Protein AF-A0A959ZIS6-F1 (afdb_monomer_lite)

Structure (mmCIF, N/CA/C/O backbone):
data_AF-A0A959ZIS6-F1
#
_entry.id   AF-A0A959ZIS6-F1
#
loop_
_atom_site.group_PDB
_atom_site.id
_atom_site.type_symbol
_atom_site.label_atom_id
_atom_site.label_alt_id
_atom_site.label_comp_id
_atom_site.label_asym_id
_atom_site.label_entity_id
_atom_site.label_seq_id
_atom_site.pdbx_PDB_ins_code
_atom_site.Cartn_x
_atom_site.Cartn_y
_atom_site.Cartn_z
_atom_site.occupancy
_atom_site.B_iso_or_equiv
_atom_site.auth_seq_id
_atom_site.auth_comp_id
_atom_site.auth_asym_id
_atom_site.auth_atom_id
_atom_site.pdbx_PDB_model_num
ATOM 1 N N . ASN A 1 1 ? -2.814 -1.996 -2.590 1.00 93.81 1 ASN A N 1
ATOM 2 C CA . ASN A 1 1 ? -3.839 -2.245 -1.553 1.00 93.81 1 ASN A CA 1
ATOM 3 C C . ASN A 1 1 ? -3.151 -2.240 -0.200 1.00 93.81 1 ASN A C 1
ATOM 5 O O . ASN A 1 1 ? -2.127 -2.904 -0.070 1.00 93.81 1 ASN A O 1
ATOM 9 N N . ILE A 1 2 ? -3.665 -1.472 0.752 1.00 96.38 2 ILE A N 1
ATOM 10 C CA . ILE A 1 2 ? -3.124 -1.333 2.104 1.00 96.38 2 ILE A CA 1
ATOM 11 C C . ILE A 1 2 ? -4.211 -1.782 3.083 1.00 96.38 2 ILE A C 1
ATOM 13 O O . ILE A 1 2 ? -5.304 -1.224 3.100 1.00 96.38 2 ILE A O 1
ATOM 17 N N . THR A 1 3 ? -3.930 -2.808 3.876 1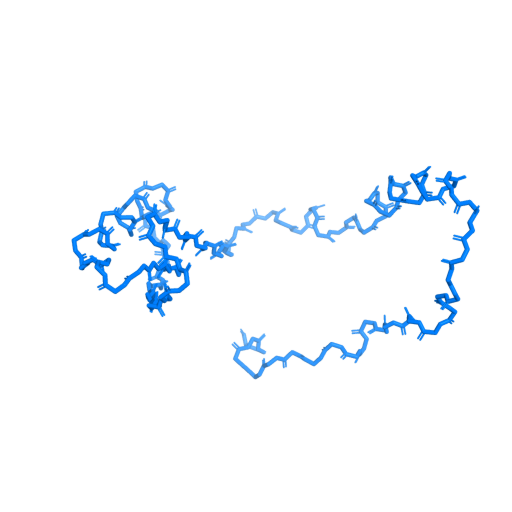.00 96.94 3 THR A N 1
ATOM 18 C CA . THR A 1 3 ? -4.881 -3.376 4.835 1.00 96.94 3 THR A CA 1
ATOM 19 C C . THR A 1 3 ? -4.340 -3.223 6.243 1.00 96.94 3 THR A C 1
ATOM 21 O O . THR A 1 3 ? -3.179 -3.549 6.479 1.00 96.94 3 THR A O 1
ATOM 24 N N . GLY A 1 4 ? -5.162 -2.745 7.167 1.00 96.19 4 GLY A N 1
ATOM 25 C CA . GLY A 1 4 ? -4.764 -2.555 8.558 1.00 96.19 4 GLY A CA 1
ATOM 26 C C . GLY A 1 4 ? -5.962 -2.427 9.493 1.00 96.19 4 GLY A C 1
ATOM 27 O O . GLY A 1 4 ? -7.103 -2.542 9.032 1.00 96.19 4 GLY A O 1
ATOM 28 N N . PRO A 1 5 ? -5.699 -2.205 10.788 1.00 95.62 5 PRO A N 1
ATOM 29 C CA . PRO A 1 5 ? -6.729 -2.051 11.808 1.00 95.62 5 PRO A CA 1
ATOM 30 C C . PRO A 1 5 ? -7.547 -0.764 11.601 1.00 95.62 5 PRO A C 1
ATOM 32 O O . PRO A 1 5 ? -7.251 0.049 10.723 1.00 95.62 5 PRO A O 1
ATOM 35 N N . GLU A 1 6 ? -8.586 -0.564 12.410 1.00 94.00 6 GLU A N 1
ATOM 36 C CA . GLU A 1 6 ? -9.460 0.620 12.332 1.00 94.00 6 GLU A CA 1
ATOM 37 C C . GLU A 1 6 ? -8.705 1.925 12.634 1.00 94.00 6 GLU A C 1
ATOM 39 O O . GLU A 1 6 ? -9.050 2.994 12.132 1.00 94.00 6 GLU A O 1
ATOM 44 N N . GLU A 1 7 ? -7.619 1.815 13.389 1.00 93.12 7 GLU A N 1
ATOM 45 C CA . GLU A 1 7 ? -6.699 2.887 13.743 1.00 93.12 7 GLU A CA 1
ATOM 46 C C . GLU A 1 7 ? -5.764 3.292 12.592 1.00 93.12 7 GLU A C 1
ATOM 48 O O . GLU A 1 7 ? -5.066 4.300 12.714 1.00 93.12 7 GLU A O 1
ATOM 53 N N . LEU A 1 8 ? -5.733 2.549 11.475 1.00 92.81 8 LEU A N 1
ATOM 54 C CA . LEU A 1 8 ? -4.904 2.899 10.324 1.00 92.81 8 LEU A CA 1
ATOM 55 C C . LEU A 1 8 ? -5.443 4.166 9.641 1.00 92.81 8 LEU A C 1
ATOM 57 O O . LEU A 1 8 ? -6.414 4.136 8.880 1.00 92.81 8 LEU A O 1
ATOM 61 N N . GLY A 1 9 ? -4.778 5.287 9.901 1.00 91.88 9 GLY A N 1
ATOM 62 C CA . GLY A 1 9 ? -5.162 6.596 9.404 1.00 91.88 9 GLY A CA 1
ATOM 63 C C . GLY A 1 9 ? -4.787 6.854 7.945 1.00 91.88 9 GLY A C 1
ATOM 64 O O . GLY A 1 9 ? -4.022 6.142 7.290 1.00 91.88 9 GLY A O 1
ATOM 65 N N . LEU A 1 10 ? -5.332 7.955 7.418 1.00 92.38 10 LEU A N 1
ATOM 66 C CA . LEU A 1 10 ? -5.026 8.422 6.064 1.00 92.38 10 LEU A CA 1
ATOM 67 C C . LEU A 1 10 ? -3.552 8.827 5.916 1.00 92.38 10 LEU A C 1
ATOM 69 O O . LEU A 1 10 ? -3.009 8.743 4.817 1.00 92.38 10 LEU A O 1
ATOM 73 N N . PHE A 1 11 ? -2.917 9.278 7.002 1.00 93.75 11 PHE A N 1
ATOM 74 C CA . PHE A 1 11 ? -1.518 9.689 6.985 1.00 93.75 11 PHE A CA 1
ATOM 75 C C . PHE A 1 11 ? -0.601 8.499 6.693 1.00 93.75 11 PHE A C 1
ATOM 77 O O . PHE A 1 11 ? 0.195 8.563 5.759 1.00 93.75 11 PHE A O 1
ATOM 84 N N . GLU A 1 12 ? -0.785 7.396 7.413 1.00 91.88 12 GLU A N 1
ATOM 85 C CA . GLU A 1 12 ? -0.015 6.164 7.252 1.00 91.88 12 GLU A CA 1
ATOM 86 C C . GLU A 1 12 ? -0.257 5.538 5.872 1.00 91.88 12 GLU A C 1
ATOM 88 O O . GLU A 1 12 ? 0.680 5.118 5.189 1.00 91.88 12 GLU A O 1
ATOM 93 N N . VAL A 1 13 ? -1.515 5.529 5.413 1.00 93.56 13 VAL A N 1
ATOM 94 C CA . VAL A 1 13 ? -1.865 5.069 4.058 1.00 93.56 13 VAL A CA 1
ATOM 95 C C . VAL A 1 13 ? -1.155 5.916 3.001 1.00 93.56 13 VAL A C 1
ATOM 97 O O . VAL A 1 13 ? -0.625 5.370 2.032 1.00 93.56 13 VAL A O 1
ATOM 100 N N . ASN A 1 14 ? -1.126 7.238 3.178 1.00 93.88 14 ASN A N 1
ATOM 101 C CA . ASN A 1 14 ? -0.457 8.148 2.257 1.00 93.88 14 ASN A CA 1
ATOM 102 C C . ASN A 1 14 ? 1.072 7.980 2.281 1.00 93.88 14 ASN A C 1
ATOM 104 O O . ASN A 1 14 ? 1.689 8.001 1.221 1.00 93.88 14 ASN A O 1
ATOM 108 N N . GLU A 1 15 ? 1.689 7.764 3.441 1.00 94.50 15 GLU A N 1
ATOM 109 C CA . GLU A 1 15 ? 3.130 7.498 3.546 1.00 94.50 15 GLU A CA 1
ATOM 110 C C . GLU A 1 15 ? 3.518 6.214 2.796 1.00 94.50 15 GLU A C 1
ATOM 112 O O . GLU A 1 15 ? 4.412 6.228 1.945 1.00 94.50 15 GLU A O 1
ATOM 117 N N . ALA A 1 16 ? 2.785 5.120 3.026 1.00 93.75 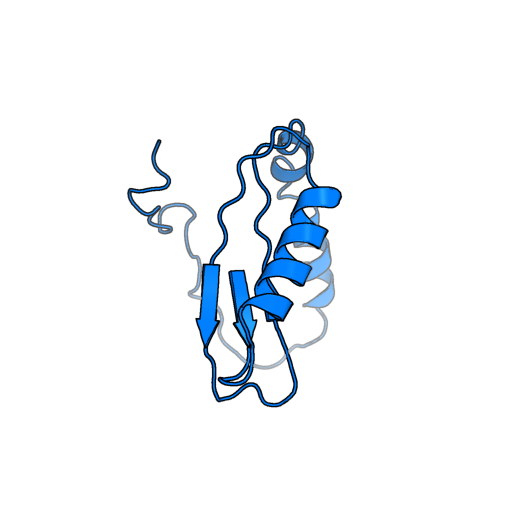16 ALA A N 1
ATOM 118 C CA . ALA A 1 16 ? 3.012 3.859 2.323 1.00 93.75 16 ALA A CA 1
ATOM 119 C C . ALA A 1 16 ? 2.798 3.998 0.804 1.00 93.75 16 ALA A C 1
ATOM 121 O O . ALA A 1 16 ? 3.554 3.440 0.006 1.00 93.75 16 ALA A O 1
ATOM 122 N N . ALA A 1 17 ? 1.781 4.759 0.394 1.00 93.31 17 ALA A N 1
ATOM 123 C CA . ALA A 1 17 ? 1.499 5.050 -1.007 1.00 93.31 17 ALA A CA 1
ATOM 124 C C . ALA A 1 17 ? 2.627 5.851 -1.678 1.00 93.31 17 ALA A C 1
ATOM 126 O O . ALA A 1 17 ? 3.047 5.504 -2.784 1.00 93.31 17 ALA A O 1
ATOM 127 N N . GLN A 1 18 ? 3.142 6.883 -1.005 1.00 93.94 18 GLN A N 1
ATOM 128 C CA . GLN A 1 18 ? 4.239 7.709 -1.511 1.00 93.94 18 GLN A CA 1
ATOM 129 C C . GLN A 1 18 ? 5.529 6.911 -1.670 1.00 93.94 18 GLN A C 1
ATOM 131 O O . GLN A 1 18 ? 6.212 7.076 -2.678 1.00 93.94 18 GLN A O 1
ATOM 136 N N . LEU A 1 19 ? 5.826 6.009 -0.732 1.00 94.75 19 LEU A N 1
ATOM 137 C CA . LEU A 1 19 ? 6.987 5.130 -0.835 1.00 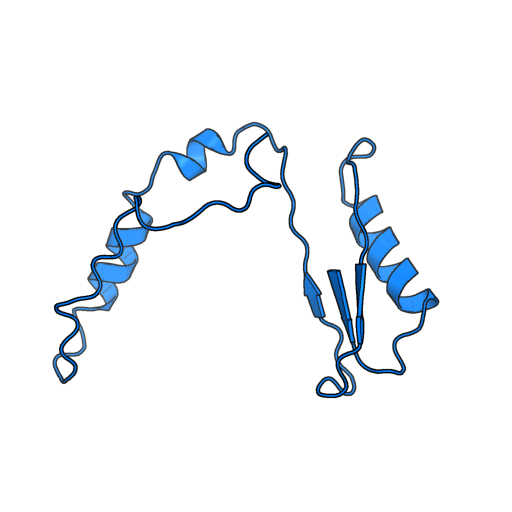94.75 19 LEU A CA 1
ATOM 138 C C . LEU A 1 19 ? 6.908 4.226 -2.074 1.00 94.75 19 LEU A C 1
ATOM 140 O O . LEU A 1 19 ? 7.878 4.089 -2.812 1.00 94.75 19 LEU A O 1
ATOM 144 N N . VAL A 1 20 ? 5.744 3.630 -2.349 1.00 94.31 20 VAL A N 1
ATOM 145 C CA . VAL A 1 20 ? 5.565 2.824 -3.569 1.00 94.31 20 VAL A CA 1
ATOM 146 C C . VAL A 1 20 ? 5.716 3.690 -4.819 1.00 94.31 20 VAL A C 1
ATOM 148 O O . VAL A 1 20 ? 6.328 3.257 -5.791 1.00 94.31 20 VAL A O 1
ATOM 151 N N . GLN A 1 21 ? 5.185 4.912 -4.800 1.00 94.69 21 GLN A N 1
ATOM 152 C CA . GLN A 1 21 ? 5.277 5.832 -5.929 1.00 94.69 21 GLN A CA 1
ATOM 153 C C . GLN A 1 21 ? 6.711 6.302 -6.204 1.00 94.69 21 GLN A C 1
ATOM 155 O O . GLN A 1 21 ? 7.071 6.431 -7.370 1.00 94.69 21 GLN A O 1
ATOM 160 N N . SER A 1 22 ? 7.531 6.541 -5.176 1.00 95.56 22 SER A N 1
ATOM 161 C CA . SER A 1 22 ? 8.922 6.984 -5.355 1.00 95.56 22 SER A CA 1
ATOM 162 C C . SER A 1 22 ? 9.830 5.904 -5.935 1.00 95.56 22 SER A C 1
ATOM 164 O O . SER A 1 22 ? 10.809 6.226 -6.602 1.00 95.56 22 SER A O 1
ATOM 166 N N . GLU A 1 23 ? 9.510 4.638 -5.673 1.00 94.31 23 GLU A N 1
ATOM 167 C CA . GLU A 1 23 ? 10.242 3.483 -6.205 1.00 94.31 23 GLU A CA 1
ATOM 168 C C . GLU A 1 23 ? 9.713 3.026 -7.577 1.00 94.31 23 GLU A C 1
ATOM 170 O O . GLU A 1 23 ? 10.382 2.276 -8.290 1.00 94.31 23 GLU A O 1
ATOM 175 N N . ALA A 1 24 ? 8.502 3.446 -7.952 1.00 93.94 24 ALA A N 1
ATOM 176 C CA . ALA A 1 24 ? 7.895 3.125 -9.237 1.00 93.94 24 ALA A CA 1
ATOM 177 C C . ALA A 1 24 ? 8.417 4.028 -10.370 1.00 93.94 24 ALA A C 1
ATOM 179 O O . ALA A 1 24 ? 9.043 5.064 -10.147 1.00 93.94 24 ALA A O 1
ATOM 180 N N . ASP A 1 25 ? 8.126 3.641 -11.617 1.00 94.50 25 ASP A N 1
ATOM 181 C CA . ASP A 1 25 ? 8.396 4.505 -12.768 1.00 94.50 25 ASP A CA 1
ATOM 182 C C . ASP A 1 25 ? 7.607 5.828 -12.638 1.00 94.50 25 ASP A C 1
ATOM 184 O O . ASP A 1 25 ? 6.414 5.783 -12.321 1.00 94.50 25 ASP A O 1
ATOM 188 N N . PRO A 1 26 ? 8.213 6.999 -12.922 1.00 93.38 26 PRO A N 1
ATOM 189 C CA . PRO A 1 26 ? 7.533 8.293 -12.834 1.00 93.38 26 PRO A CA 1
ATOM 190 C C . PRO A 1 26 ? 6.264 8.416 -13.688 1.00 93.38 26 PRO A C 1
ATOM 192 O O . PRO A 1 26 ? 5.413 9.257 -13.400 1.00 93.38 26 PRO A O 1
ATOM 195 N N . ASN A 1 27 ? 6.138 7.609 -14.744 1.00 92.19 27 ASN A N 1
ATOM 196 C CA . ASN A 1 27 ? 4.980 7.588 -15.636 1.00 92.19 27 ASN A CA 1
ATOM 197 C C . ASN A 1 27 ? 4.021 6.425 -15.336 1.00 92.19 27 ASN A C 1
ATOM 199 O O . ASN A 1 27 ? 3.052 6.230 -16.075 1.00 92.19 27 ASN A O 1
ATOM 203 N N . ALA A 1 28 ? 4.274 5.631 -14.291 1.00 94.06 28 ALA A N 1
ATOM 204 C CA . ALA A 1 28 ? 3.393 4.538 -13.914 1.00 94.06 28 ALA A CA 1
ATOM 205 C C . ALA A 1 28 ? 2.025 5.072 -13.471 1.00 94.06 28 ALA A C 1
ATOM 207 O O . ALA A 1 28 ? 1.918 5.988 -12.654 1.00 94.06 28 ALA A O 1
ATOM 208 N N . ASN A 1 29 ? 0.961 4.445 -13.970 1.00 93.88 29 ASN A N 1
ATOM 209 C CA . ASN A 1 29 ? -0.373 4.665 -13.433 1.00 93.88 29 ASN A CA 1
ATOM 210 C C . ASN A 1 29 ? -0.547 3.833 -12.156 1.00 93.88 29 ASN A C 1
ATOM 212 O O . ASN A 1 29 ? -0.426 2.607 -12.195 1.00 93.88 29 ASN A O 1
ATOM 216 N N . ILE A 1 30 ? -0.841 4.488 -11.035 1.00 93.38 30 ILE A N 1
ATOM 217 C CA . ILE A 1 30 ? -0.941 3.841 -9.725 1.00 93.38 30 ILE A CA 1
ATOM 218 C C . ILE A 1 30 ? -2.369 3.957 -9.201 1.00 93.38 30 ILE A C 1
ATOM 220 O O . ILE A 1 30 ? -2.930 5.047 -9.110 1.00 93.38 30 ILE A O 1
ATOM 224 N N . ILE A 1 31 ? -2.942 2.817 -8.812 1.00 93.50 31 ILE A N 1
ATOM 225 C CA . ILE A 1 31 ? -4.269 2.738 -8.199 1.00 93.50 31 ILE A CA 1
ATOM 226 C C . ILE A 1 31 ? -4.105 2.389 -6.719 1.00 93.50 31 ILE A C 1
ATOM 228 O O . ILE A 1 31 ? -3.639 1.301 -6.366 1.00 93.50 31 ILE A O 1
ATOM 232 N N . PHE A 1 32 ? -4.514 3.312 -5.850 1.00 91.75 32 PHE A N 1
ATOM 233 C CA . PHE A 1 32 ? -4.509 3.113 -4.405 1.00 91.75 32 PHE A CA 1
ATOM 234 C C . PHE A 1 32 ? -5.847 2.567 -3.908 1.00 91.75 32 PHE A C 1
ATOM 236 O O . PHE A 1 32 ? -6.911 2.880 -4.436 1.00 91.75 32 PHE A O 1
ATOM 243 N N . GLY A 1 33 ? -5.779 1.755 -2.858 1.00 92.94 33 GLY A N 1
ATOM 244 C CA . GLY A 1 33 ? -6.947 1.238 -2.157 1.00 92.94 33 GLY A CA 1
ATOM 245 C C . GLY A 1 33 ? -6.563 0.847 -0.740 1.00 92.94 33 GLY A C 1
ATOM 246 O O . GLY A 1 33 ? -5.434 0.389 -0.525 1.00 92.94 33 GLY A O 1
ATOM 247 N N . SER A 1 34 ? -7.491 1.038 0.193 1.00 94.19 34 SER A N 1
ATOM 248 C CA . SER A 1 34 ? -7.353 0.625 1.583 1.00 94.19 34 SER A CA 1
ATOM 249 C C . SER A 1 34 ? -8.526 -0.243 2.024 1.00 94.19 34 SER A C 1
ATOM 251 O O . SER A 1 34 ? -9.644 -0.108 1.524 1.00 94.19 34 SER A O 1
ATOM 253 N N . VAL A 1 35 ? -8.256 -1.158 2.948 1.00 95.69 35 VAL A N 1
ATOM 254 C CA . VAL A 1 35 ? -9.257 -2.039 3.556 1.00 95.69 35 VAL A CA 1
ATOM 255 C C . VAL A 1 35 ? -9.027 -2.053 5.059 1.00 95.69 35 VAL A C 1
ATOM 257 O O . VAL A 1 35 ? -7.894 -2.219 5.505 1.00 95.69 35 VAL A O 1
ATOM 260 N N . VAL A 1 36 ? -10.100 -1.901 5.829 1.00 94.31 36 VAL A N 1
ATOM 261 C CA . VAL A 1 36 ? -10.058 -2.063 7.285 1.00 94.31 36 VAL A CA 1
ATOM 262 C C . VAL A 1 36 ? -10.283 -3.533 7.619 1.00 94.31 36 VAL A C 1
ATOM 264 O O . VAL A 1 36 ? -11.262 -4.129 7.169 1.00 94.31 36 VAL A O 1
ATOM 267 N N . ASP A 1 37 ? -9.380 -4.108 8.404 1.00 95.31 37 ASP A N 1
ATOM 268 C CA . ASP A 1 37 ? -9.456 -5.474 8.909 1.00 95.31 37 ASP A CA 1
ATOM 269 C C . ASP A 1 37 ? -9.161 -5.479 10.416 1.00 95.31 37 ASP A C 1
ATOM 271 O O . ASP A 1 37 ? -8.015 -5.355 10.835 1.00 95.31 37 ASP A O 1
ATOM 275 N N . GLN A 1 38 ? -10.208 -5.646 11.231 1.00 92.75 38 GLN A N 1
ATOM 276 C CA . GLN A 1 38 ? -10.124 -5.662 12.700 1.00 92.75 38 GLN A CA 1
ATOM 277 C C . GLN A 1 38 ? -9.422 -6.911 13.265 1.00 92.75 38 GLN A C 1
ATOM 279 O O . GLN A 1 38 ? -9.183 -6.988 14.469 1.00 92.75 38 GLN A O 1
ATOM 284 N N . SER A 1 39 ? -9.129 -7.919 12.434 1.00 95.44 39 SER A N 1
ATOM 285 C CA . SER A 1 39 ? -8.318 -9.067 12.862 1.00 95.44 39 SER A CA 1
ATOM 286 C C . SER A 1 39 ? -6.826 -8.733 12.921 1.00 95.44 39 SER A C 1
ATOM 288 O O . SER A 1 39 ? -6.072 -9.409 13.624 1.00 95.44 39 SER A O 1
ATOM 290 N N . LEU A 1 40 ? -6.410 -7.679 12.214 1.00 92.19 40 LEU A N 1
ATOM 291 C CA . LEU A 1 40 ? -5.096 -7.075 12.354 1.00 92.19 40 LEU A CA 1
ATOM 292 C C . LEU A 1 40 ? -5.136 -6.143 13.565 1.00 92.19 40 LEU A C 1
ATOM 294 O O . LEU A 1 40 ? -6.103 -5.415 13.752 1.00 92.19 40 LEU A O 1
ATOM 298 N N . VAL A 1 41 ? -4.104 -6.196 14.405 1.00 86.62 41 VAL A N 1
ATOM 299 C CA . VAL A 1 41 ? -4.042 -5.398 15.641 1.00 86.62 41 VAL A CA 1
ATOM 300 C C . VAL A 1 41 ? -2.991 -4.309 15.501 1.00 86.62 41 VAL A C 1
ATOM 302 O O . VAL A 1 41 ? -3.322 -3.138 15.417 1.00 86.62 41 VAL A O 1
ATOM 305 N N . ASP A 1 42 ? -1.724 -4.707 15.424 1.00 89.00 42 ASP A N 1
ATOM 306 C CA . ASP A 1 42 ? -0.577 -3.801 15.288 1.00 89.00 42 ASP A CA 1
ATOM 307 C C . ASP A 1 42 ? 0.211 -4.136 14.012 1.00 89.00 42 ASP A C 1
ATOM 309 O O . ASP A 1 42 ? 1.437 -4.103 13.954 1.00 89.00 42 ASP A O 1
ATOM 313 N N . GLU A 1 43 ? -0.518 -4.577 12.985 1.00 92.31 43 GLU A N 1
ATOM 314 C CA . GLU A 1 43 ? 0.049 -5.035 11.724 1.00 92.31 43 GLU A CA 1
ATOM 315 C C . GLU A 1 43 ? -0.644 -4.365 10.545 1.00 92.31 43 GLU A C 1
ATOM 317 O O . GLU A 1 43 ? -1.865 -4.216 10.500 1.00 92.31 43 GLU A O 1
ATOM 322 N N . VAL A 1 44 ? 0.160 -4.018 9.544 1.00 94.00 44 VAL A N 1
ATOM 323 C CA . VAL A 1 44 ? -0.310 -3.494 8.265 1.00 94.00 44 VAL A CA 1
ATOM 324 C C . VAL A 1 44 ? 0.204 -4.401 7.163 1.00 94.00 44 VAL A C 1
ATOM 326 O O . VAL A 1 44 ? 1.392 -4.718 7.085 1.00 94.00 44 VAL A O 1
ATOM 329 N N . ARG A 1 45 ? -0.693 -4.812 6.271 1.00 95.25 45 ARG A N 1
ATOM 330 C CA . ARG A 1 45 ? -0.358 -5.594 5.086 1.00 95.25 45 ARG A CA 1
ATOM 331 C C . ARG A 1 45 ? -0.443 -4.716 3.850 1.00 95.25 45 ARG A C 1
ATOM 333 O O . ARG A 1 45 ? -1.513 -4.241 3.478 1.00 95.25 45 ARG A O 1
ATOM 340 N N . VAL A 1 46 ? 0.678 -4.582 3.151 1.00 95.50 46 VAL A N 1
ATOM 341 C CA . VAL A 1 46 ? 0.734 -3.904 1.855 1.00 95.50 46 VAL A CA 1
ATOM 342 C C . VAL A 1 46 ? 0.827 -4.947 0.750 1.00 95.50 46 VAL A C 1
ATOM 344 O O . VAL A 1 46 ? 1.703 -5.807 0.754 1.00 95.50 46 VAL A O 1
ATOM 347 N N . THR A 1 47 ? -0.097 -4.879 -0.204 1.00 95.88 47 THR A N 1
ATOM 348 C CA . THR A 1 47 ? -0.096 -5.719 -1.406 1.00 95.88 47 THR A CA 1
ATOM 349 C C . THR A 1 47 ? 0.077 -4.839 -2.634 1.00 95.88 47 THR A C 1
ATOM 351 O O . THR A 1 47 ? -0.740 -3.943 -2.884 1.00 95.88 47 THR A O 1
ATOM 354 N N . VAL A 1 48 ? 1.121 -5.122 -3.412 1.00 94.94 48 VAL A N 1
ATOM 355 C CA . VAL A 1 48 ? 1.454 -4.422 -4.655 1.00 94.94 48 VAL A CA 1
ATOM 356 C C . VAL A 1 48 ? 1.348 -5.404 -5.814 1.00 94.94 48 VAL A C 1
ATOM 358 O O . VAL A 1 48 ? 1.912 -6.494 -5.768 1.00 94.94 48 VAL A O 1
ATOM 361 N N . ILE A 1 49 ? 0.614 -5.007 -6.850 1.00 93.50 49 ILE A N 1
ATOM 362 C CA . ILE A 1 49 ? 0.527 -5.733 -8.115 1.00 93.50 49 ILE A CA 1
ATOM 363 C C . ILE A 1 49 ? 1.099 -4.796 -9.167 1.00 93.50 49 ILE A C 1
ATOM 365 O O . ILE A 1 49 ? 0.521 -3.746 -9.434 1.00 93.50 49 ILE A O 1
ATOM 369 N N . ALA A 1 50 ? 2.251 -5.155 -9.721 1.00 91.50 50 ALA A N 1
ATOM 370 C CA . ALA A 1 50 ? 2.956 -4.340 -10.695 1.00 91.50 50 ALA A CA 1
ATOM 371 C C . ALA A 1 50 ? 2.948 -5.058 -12.050 1.00 91.50 50 ALA A C 1
ATOM 373 O O . ALA A 1 50 ? 3.307 -6.233 -12.147 1.00 91.50 50 ALA A O 1
ATOM 374 N N . THR A 1 51 ? 2.482 -4.363 -13.083 1.00 89.56 51 THR A N 1
ATOM 375 C CA . THR A 1 51 ? 2.306 -4.887 -14.446 1.00 89.56 51 THR A CA 1
ATOM 376 C C . THR A 1 51 ? 2.847 -3.873 -15.456 1.00 89.56 51 THR A C 1
ATOM 378 O O . THR A 1 51 ? 3.219 -2.769 -15.069 1.00 89.56 51 THR A O 1
ATOM 381 N N . GLY A 1 52 ? 2.931 -4.242 -16.737 1.00 86.38 52 GLY A N 1
ATOM 382 C CA . GLY A 1 52 ? 3.416 -3.332 -17.786 1.00 86.38 52 GLY A CA 1
ATOM 383 C C . GLY A 1 52 ? 4.940 -3.262 -17.935 1.00 86.38 52 GLY A C 1
ATOM 384 O O . GLY A 1 52 ? 5.442 -2.411 -18.656 1.00 86.38 52 GLY A O 1
ATOM 385 N N . PHE A 1 53 ? 5.688 -4.162 -17.295 1.00 85.38 53 PHE A N 1
ATOM 386 C CA . PHE A 1 53 ? 7.126 -4.289 -17.523 1.00 85.38 53 PHE A CA 1
ATOM 387 C C . PHE A 1 53 ? 7.418 -5.037 -18.829 1.00 85.38 53 PHE A C 1
ATOM 389 O O . PHE A 1 53 ? 6.949 -6.159 -19.047 1.00 85.38 53 PHE A O 1
ATOM 396 N N . GLU A 1 54 ? 8.263 -4.450 -19.668 1.00 78.75 54 GLU A N 1
ATOM 397 C CA . GLU A 1 54 ? 8.779 -5.091 -20.874 1.00 78.75 54 GLU A CA 1
ATOM 398 C C . GLU A 1 54 ? 9.751 -6.231 -20.501 1.00 78.75 54 GLU A C 1
ATOM 400 O O . GLU A 1 54 ? 10.573 -6.105 -19.595 1.00 78.75 54 GLU A O 1
ATOM 405 N N . GLY A 1 55 ? 9.659 -7.380 -21.181 1.00 67.50 55 GLY A N 1
ATOM 406 C CA . GLY A 1 55 ? 10.586 -8.508 -20.979 1.00 67.50 55 GLY A CA 1
ATOM 407 C C . GLY A 1 55 ? 10.112 -9.631 -20.045 1.00 67.50 55 GLY A C 1
ATOM 408 O O . GLY A 1 55 ? 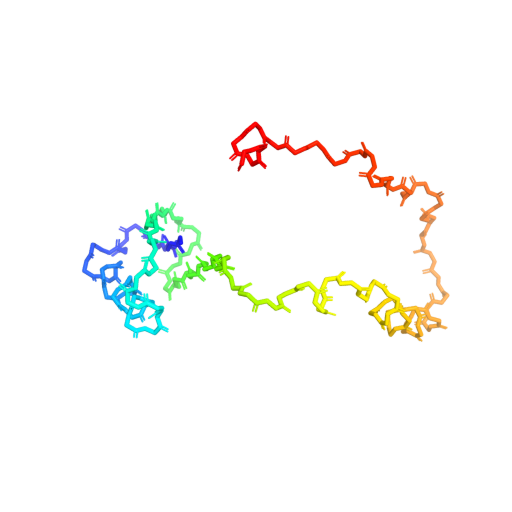10.801 -10.649 -19.923 1.00 67.50 55 GLY A O 1
ATOM 409 N N . PHE A 1 56 ? 8.909 -9.544 -19.466 1.00 56.91 56 PHE A N 1
ATOM 410 C CA . PHE A 1 56 ? 8.312 -10.674 -18.732 1.00 56.91 56 PHE A CA 1
ATOM 411 C C . PHE A 1 56 ? 7.967 -11.876 -19.621 1.00 56.91 56 PHE A C 1
ATOM 413 O O . PHE A 1 56 ? 7.818 -12.987 -19.109 1.00 56.91 56 PHE A O 1
ATOM 420 N N . GLU A 1 57 ? 7.932 -11.709 -20.947 1.00 56.88 57 GLU A N 1
ATOM 421 C CA . GLU A 1 57 ? 7.754 -12.831 -21.873 1.00 56.88 57 GLU A CA 1
ATOM 422 C C . GLU A 1 57 ? 8.837 -13.906 -21.705 1.00 56.88 57 GLU A C 1
ATOM 424 O O . GLU A 1 57 ? 8.539 -15.090 -21.843 1.00 56.88 57 GLU A O 1
ATOM 429 N N . LEU A 1 58 ? 10.077 -13.551 -21.345 1.00 55.69 58 LEU A N 1
ATOM 430 C CA . LEU A 1 58 ? 11.158 -14.537 -21.207 1.00 55.69 58 LEU A CA 1
ATOM 431 C C . LEU A 1 58 ? 11.038 -15.390 -19.933 1.00 55.69 58 LEU A C 1
ATOM 433 O O . LEU A 1 58 ? 11.433 -16.558 -19.936 1.00 55.69 58 LEU A O 1
ATOM 437 N N . LEU A 1 59 ? 10.446 -14.851 -18.862 1.00 56.69 59 LEU A N 1
ATOM 438 C CA . LEU A 1 59 ? 10.184 -15.600 -17.626 1.00 56.69 59 LEU A CA 1
ATOM 439 C C . LEU A 1 59 ? 8.842 -16.346 -17.679 1.00 56.69 59 LEU A C 1
ATOM 441 O O . LEU A 1 59 ? 8.753 -17.466 -17.172 1.00 56.69 59 LEU A O 1
ATOM 445 N N . ALA A 1 60 ? 7.833 -15.792 -18.357 1.00 57.62 60 ALA A N 1
ATOM 446 C CA . ALA A 1 60 ? 6.538 -16.442 -18.567 1.00 57.62 60 ALA A CA 1
ATOM 447 C C . ALA A 1 60 ? 6.607 -17.610 -19.573 1.00 57.62 60 ALA A C 1
ATOM 449 O O . ALA A 1 60 ? 5.845 -18.570 -19.467 1.00 57.62 60 ALA A O 1
ATOM 450 N N . ARG A 1 61 ? 7.562 -17.597 -20.516 1.00 52.81 61 ARG A N 1
ATOM 451 C CA . ARG A 1 61 ? 7.723 -18.644 -21.545 1.00 52.81 61 ARG A CA 1
ATOM 452 C C . ARG A 1 61 ? 8.464 -19.906 -21.100 1.00 52.81 61 ARG A C 1
ATOM 454 O O . ARG A 1 61 ? 8.666 -20.797 -21.923 1.00 52.81 61 ARG A O 1
ATOM 461 N N . THR A 1 62 ? 8.827 -20.056 -19.823 1.00 54.00 62 THR A N 1
ATOM 462 C CA . THR A 1 62 ? 9.451 -21.307 -19.345 1.00 54.00 62 THR A CA 1
ATOM 463 C C . THR A 1 62 ? 8.654 -22.005 -18.234 1.00 54.00 62 THR A C 1
ATOM 465 O O . THR A 1 62 ? 9.156 -22.160 -17.118 1.00 54.00 62 THR A O 1
ATOM 468 N N . PRO A 1 63 ? 7.459 -22.563 -18.520 1.00 51.94 63 PRO A N 1
ATOM 469 C CA . PRO A 1 63 ? 6.728 -23.392 -17.554 1.00 51.94 63 PRO A CA 1
ATOM 470 C C . PRO A 1 63 ? 7.449 -24.712 -17.194 1.00 51.94 63 PRO A C 1
ATOM 472 O O . PRO A 1 63 ? 7.014 -25.448 -16.309 1.00 51.94 63 PRO A O 1
ATOM 475 N N . GLN A 1 64 ? 8.580 -25.043 -17.831 1.00 56.12 64 GLN A N 1
ATOM 476 C CA . GLN A 1 64 ? 9.219 -26.357 -17.684 1.00 56.12 64 GLN A CA 1
ATOM 477 C C . GLN A 1 64 ? 10.232 -26.505 -16.538 1.00 56.12 64 GLN A C 1
ATOM 479 O O . GLN A 1 64 ? 10.571 -27.642 -16.198 1.00 56.12 64 GLN A O 1
ATOM 484 N N . ARG A 1 65 ? 10.732 -25.428 -15.910 1.00 52.47 65 ARG A N 1
ATOM 485 C CA . ARG A 1 65 ? 11.809 -25.569 -14.898 1.00 52.47 65 ARG A CA 1
ATOM 486 C C . ARG A 1 65 ? 11.361 -25.466 -13.442 1.00 52.47 65 ARG A C 1
ATOM 488 O O . ARG A 1 65 ? 12.041 -26.026 -12.584 1.00 52.47 65 ARG A O 1
ATOM 495 N N . VAL A 1 66 ? 10.206 -24.864 -13.152 1.00 53.84 66 VAL A N 1
ATOM 496 C CA . VAL A 1 66 ? 9.697 -24.782 -11.768 1.00 53.84 66 VAL A CA 1
ATOM 497 C C . VAL A 1 66 ? 9.006 -26.087 -11.340 1.00 53.84 66 VAL A C 1
ATOM 499 O O . VAL A 1 66 ? 9.196 -26.528 -10.206 1.00 53.84 66 VAL A O 1
ATOM 502 N N . ARG A 1 67 ? 8.332 -26.801 -12.263 1.00 54.56 67 ARG A N 1
ATOM 503 C CA . ARG A 1 67 ? 7.724 -28.123 -11.977 1.00 54.56 67 ARG A CA 1
ATOM 504 C C . ARG A 1 67 ? 8.746 -29.170 -11.538 1.00 54.56 67 ARG A C 1
ATOM 506 O O . ARG A 1 67 ? 8.495 -29.905 -10.588 1.00 54.56 67 ARG A O 1
ATOM 513 N N . ARG A 1 68 ? 9.943 -29.188 -12.137 1.00 53.44 68 ARG A N 1
ATOM 514 C CA . ARG A 1 68 ? 10.951 -30.217 -11.823 1.00 53.44 68 ARG A CA 1
ATOM 515 C C . ARG A 1 68 ? 11.484 -30.113 -10.388 1.00 53.44 68 ARG A C 1
ATOM 517 O O . ARG A 1 68 ? 11.800 -31.131 -9.786 1.00 53.44 68 ARG A O 1
ATOM 524 N N . ARG A 1 69 ? 11.568 -28.908 -9.807 1.00 53.00 69 ARG A N 1
ATOM 525 C CA . ARG A 1 69 ? 12.075 -28.730 -8.430 1.00 53.00 69 ARG A CA 1
ATOM 526 C C . ARG A 1 69 ? 11.021 -29.056 -7.362 1.00 53.00 69 ARG A C 1
ATOM 528 O O . ARG A 1 69 ? 11.403 -29.480 -6.273 1.00 53.00 69 ARG A O 1
ATOM 535 N N . TYR A 1 70 ? 9.732 -28.920 -7.681 1.00 53.25 70 TYR A N 1
ATOM 536 C CA . TYR A 1 70 ? 8.634 -29.370 -6.817 1.00 53.25 70 TYR A CA 1
ATOM 537 C C . TYR A 1 70 ? 8.403 -30.890 -6.899 1.00 53.25 70 TYR A C 1
ATOM 539 O O . TYR A 1 70 ? 8.133 -31.521 -5.881 1.00 53.25 70 TYR A O 1
ATOM 547 N N . GLU A 1 71 ? 8.603 -31.509 -8.066 1.00 52.34 71 GLU A N 1
ATOM 548 C CA . GLU A 1 71 ? 8.462 -32.965 -8.239 1.00 52.34 71 GLU A CA 1
ATOM 549 C C . GLU A 1 71 ? 9.591 -33.766 -7.569 1.00 52.34 71 GLU A C 1
ATOM 551 O O . GLU A 1 71 ? 9.333 -34.816 -6.980 1.00 52.34 71 GLU A O 1
ATOM 556 N N . SER A 1 72 ? 10.830 -33.258 -7.555 1.00 51.09 72 SER A N 1
ATOM 557 C CA . SER A 1 72 ? 11.938 -33.919 -6.842 1.00 51.09 72 SER A CA 1
ATOM 558 C C . SER A 1 72 ? 11.785 -33.887 -5.320 1.00 51.09 72 SER A C 1
ATOM 560 O O . SER A 1 72 ? 12.358 -34.730 -4.634 1.00 51.09 72 SER A O 1
ATOM 562 N N . ARG A 1 73 ? 11.014 -32.933 -4.781 1.00 50.53 73 ARG A N 1
ATOM 563 C CA . ARG A 1 73 ? 10.768 -32.807 -3.337 1.00 50.53 73 ARG A CA 1
ATOM 564 C C . ARG A 1 73 ? 9.571 -33.639 -2.861 1.00 50.53 73 ARG A C 1
ATOM 566 O O . ARG A 1 73 ? 9.448 -33.880 -1.670 1.00 50.53 73 ARG A O 1
ATOM 573 N N . LYS A 1 74 ? 8.734 -34.129 -3.785 1.00 42.50 74 LYS A N 1
ATOM 574 C CA . LYS A 1 74 ? 7.560 -34.968 -3.487 1.00 42.50 74 LYS A CA 1
ATOM 575 C C . LYS A 1 74 ? 7.834 -36.477 -3.565 1.00 42.50 74 LYS A C 1
ATOM 577 O O . LYS A 1 74 ? 6.930 -37.272 -3.355 1.00 42.50 74 LYS A O 1
ATOM 582 N N . ARG A 1 75 ? 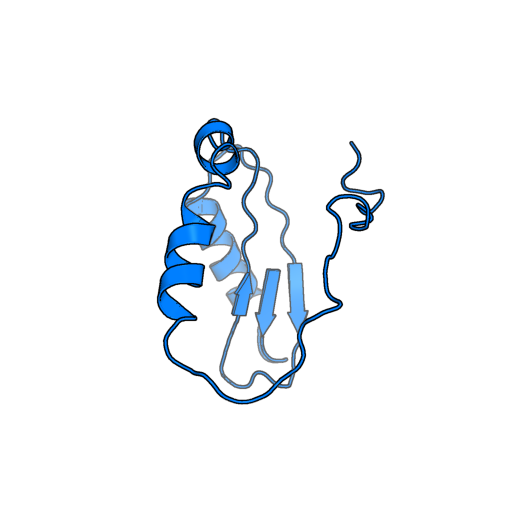9.077 -36.893 -3.848 1.00 47.75 75 ARG A N 1
ATOM 583 C CA . ARG A 1 75 ? 9.485 -38.312 -3.793 1.00 47.75 75 ARG A CA 1
ATOM 584 C C . ARG A 1 75 ? 9.900 -38.794 -2.397 1.00 47.75 75 ARG A C 1
ATOM 586 O O . ARG A 1 75 ? 10.277 -39.950 -2.262 1.00 47.75 75 ARG A O 1
ATOM 593 N N . VAL A 1 76 ? 9.803 -37.947 -1.371 1.00 55.03 76 VAL A N 1
ATOM 594 C CA . VAL A 1 76 ? 10.016 -38.333 0.032 1.00 55.03 76 VAL A CA 1
ATOM 595 C C . VAL A 1 76 ? 8.763 -37.992 0.832 1.00 55.03 76 VAL A C 1
ATOM 597 O O . VAL A 1 76 ? 8.713 -36.971 1.504 1.00 55.03 76 VAL A O 1
ATOM 600 N N . SER A 1 77 ? 7.723 -38.805 0.662 1.00 46.22 77 SER A N 1
ATOM 601 C CA . SER A 1 77 ? 6.654 -39.073 1.637 1.00 46.22 77 SER A CA 1
ATOM 602 C C . SER A 1 77 ? 5.633 -39.961 0.927 1.00 46.22 77 SER A C 1
ATOM 604 O O . SER A 1 77 ? 4.700 -39.501 0.273 1.00 46.22 77 SER A O 1
ATOM 606 N N . SER A 1 78 ? 5.898 -41.262 0.942 1.00 53.81 78 SER A N 1
ATOM 607 C CA . SER A 1 78 ? 4.846 -42.258 0.806 1.00 53.81 78 SER A CA 1
ATOM 608 C C . SER A 1 78 ? 4.074 -42.262 2.119 1.00 53.81 78 SER A C 1
ATOM 610 O O . SER A 1 78 ? 4.624 -42.749 3.096 1.00 53.81 78 SER A O 1
ATOM 612 N N . GLU A 1 79 ? 2.888 -41.659 2.146 1.00 54.56 79 GLU A N 1
ATOM 613 C CA . GLU A 1 79 ? 1.681 -42.170 2.817 1.00 54.56 79 GLU A CA 1
ATOM 614 C C . GLU A 1 79 ? 0.557 -41.116 2.743 1.00 54.56 79 GLU A C 1
ATOM 616 O O . GLU A 1 79 ? 0.739 -39.955 3.096 1.00 54.56 79 GLU A O 1
ATOM 621 N N . ASP A 1 80 ? -0.578 -41.562 2.198 1.00 53.31 80 ASP A N 1
ATOM 622 C CA . ASP A 1 80 ? -1.936 -41.014 2.275 1.00 53.31 80 ASP A CA 1
ATOM 623 C C . ASP A 1 80 ? -2.220 -39.586 1.775 1.00 53.31 80 ASP A C 1
ATOM 625 O O . ASP A 1 80 ? -2.121 -38.600 2.497 1.00 53.31 80 ASP A O 1
ATOM 629 N N . THR A 1 81 ? -2.707 -39.478 0.530 1.00 48.94 81 THR A N 1
ATOM 630 C CA . THR A 1 81 ? -4.083 -39.029 0.201 1.00 48.94 81 THR A CA 1
ATOM 631 C C . THR A 1 81 ? -4.259 -39.059 -1.323 1.00 48.94 81 THR A C 1
ATOM 633 O O . 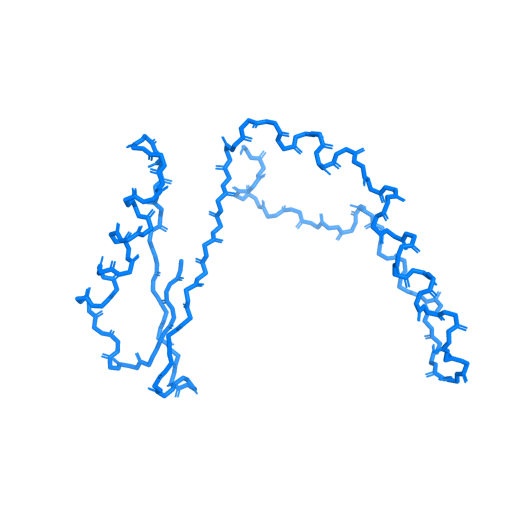THR A 1 81 ? -3.414 -38.581 -2.079 1.00 48.94 81 THR A O 1
ATOM 636 N N . ASP A 1 82 ? -5.363 -39.644 -1.772 1.00 49.16 82 ASP A N 1
ATOM 637 C CA . ASP A 1 82 ? -5.756 -39.825 -3.168 1.00 49.16 82 ASP A CA 1
ATOM 638 C C . ASP A 1 82 ? -5.965 -38.467 -3.882 1.00 49.16 82 ASP A C 1
ATOM 640 O O . ASP A 1 82 ? -6.976 -37.793 -3.706 1.00 49.16 82 ASP A O 1
ATOM 644 N N . ILE A 1 83 ? -4.982 -38.025 -4.677 1.00 53.06 83 ILE A N 1
ATOM 645 C CA . ILE A 1 83 ? -5.018 -36.765 -5.460 1.00 53.06 83 ILE A CA 1
ATOM 646 C C . ILE A 1 83 ? -5.428 -36.999 -6.924 1.00 53.06 83 ILE A C 1
ATOM 648 O O . ILE A 1 83 ? -5.144 -36.186 -7.806 1.00 53.06 83 ILE A O 1
ATOM 652 N N . SER A 1 84 ? -6.079 -38.125 -7.210 1.00 49.69 84 SER A N 1
ATOM 653 C CA . SER A 1 84 ? -6.294 -38.621 -8.571 1.00 49.69 84 SER A CA 1
ATOM 654 C C . SER A 1 84 ? -7.241 -37.777 -9.446 1.00 49.69 84 SER A C 1
ATOM 656 O O . SER A 1 84 ? -7.270 -38.019 -10.649 1.00 49.69 84 SER A O 1
ATOM 658 N N . ASN A 1 85 ? -7.910 -36.731 -8.929 1.00 49.78 85 ASN A N 1
ATOM 659 C CA . ASN A 1 85 ? -8.934 -35.986 -9.687 1.00 49.78 85 ASN A CA 1
ATOM 660 C C . ASN A 1 85 ? -8.820 -34.446 -9.763 1.00 49.78 85 ASN A C 1
ATOM 662 O O . ASN A 1 85 ? -9.770 -33.802 -10.193 1.00 49.78 85 ASN A O 1
ATOM 666 N N . LEU A 1 86 ? -7.679 -33.820 -9.457 1.00 54.72 86 LEU A N 1
ATOM 667 C CA . LEU A 1 86 ? -7.497 -32.372 -9.701 1.00 54.72 86 LEU A CA 1
ATOM 668 C C . LEU A 1 86 ? -6.561 -32.111 -10.887 1.00 54.72 86 LEU A C 1
ATOM 670 O O . LEU A 1 86 ? -5.477 -31.547 -10.752 1.00 54.72 86 LEU A O 1
ATOM 674 N N . ARG A 1 87 ? -6.989 -32.526 -12.082 1.00 55.75 87 ARG A N 1
ATOM 675 C CA . ARG A 1 87 ? -6.504 -31.922 -13.329 1.00 55.75 87 ARG A CA 1
ATOM 676 C C . ARG A 1 87 ? -7.393 -30.720 -13.625 1.00 55.75 87 ARG A C 1
ATOM 678 O O . ARG A 1 87 ? -8.358 -30.857 -14.361 1.00 55.75 87 ARG A O 1
ATOM 685 N N . VAL A 1 88 ? -7.085 -29.572 -13.023 1.00 54.16 88 VAL A N 1
ATOM 686 C CA . VAL A 1 88 ? -7.655 -28.297 -13.479 1.00 54.16 88 VAL A CA 1
ATOM 687 C C . VAL A 1 88 ? -7.017 -28.014 -14.835 1.00 54.16 88 VAL A C 1
ATOM 689 O O . VAL A 1 88 ? -5.792 -27.866 -14.922 1.00 54.16 88 VAL A O 1
ATOM 692 N N . GLY A 1 89 ? -7.816 -28.084 -15.897 1.00 55.12 89 GLY A N 1
ATOM 693 C CA . GLY A 1 89 ? -7.371 -27.728 -17.234 1.00 55.12 89 GLY A CA 1
ATOM 694 C C . GLY A 1 89 ? -7.174 -26.220 -17.312 1.00 55.12 89 GLY A C 1
ATOM 695 O O . GLY A 1 89 ? -7.890 -25.455 -16.675 1.00 55.12 89 GLY A O 1
ATOM 696 N N . ASP A 1 90 ? -6.222 -25.779 -18.128 1.00 59.69 90 ASP A N 1
ATOM 697 C CA . ASP A 1 90 ? -6.000 -24.356 -18.433 1.00 59.69 90 ASP A CA 1
ATOM 698 C C . ASP A 1 90 ? -7.261 -23.682 -19.035 1.00 59.69 90 ASP A C 1
ATOM 700 O O . ASP A 1 90 ? -7.400 -22.467 -19.034 1.00 59.69 90 ASP A O 1
ATOM 704 N N . SER A 1 91 ? -8.220 -24.491 -19.510 1.00 59.50 91 SER A N 1
ATOM 705 C CA . SER A 1 91 ? -9.531 -24.082 -20.024 1.00 59.50 91 SER A CA 1
ATOM 706 C C . SER A 1 91 ? -10.582 -23.754 -18.957 1.00 59.50 91 SER A C 1
ATOM 708 O O . SER A 1 91 ? -11.628 -23.218 -19.311 1.00 59.50 91 SER A O 1
ATOM 710 N N . ASP A 1 92 ? -10.339 -24.083 -17.684 1.00 64.81 92 ASP A N 1
ATOM 711 C CA . ASP A 1 92 ? -11.333 -23.943 -16.605 1.00 64.81 92 ASP A CA 1
ATOM 712 C C . ASP A 1 92 ? -11.166 -22.634 -15.810 1.00 64.81 92 ASP A C 1
ATOM 714 O O . ASP A 1 92 ? -11.915 -22.361 -14.871 1.00 64.81 92 ASP A O 1
ATOM 718 N N . ILE A 1 93 ? -10.170 -21.815 -16.163 1.00 72.00 93 ILE A N 1
ATOM 719 C CA . ILE A 1 93 ? -9.896 -20.533 -15.511 1.00 72.00 93 ILE A CA 1
ATOM 720 C C . ILE A 1 93 ? -10.688 -19.448 -16.242 1.00 72.00 93 ILE A C 1
ATOM 722 O O . ILE A 1 93 ? -10.274 -18.926 -17.277 1.00 72.00 93 ILE A O 1
ATOM 726 N N . GLU A 1 94 ? -11.856 -19.104 -15.706 1.00 74.88 94 GLU A N 1
ATOM 727 C CA . GLU A 1 94 ? -12.670 -18.025 -16.255 1.00 74.88 94 GLU A CA 1
ATOM 728 C C . GLU A 1 94 ? -12.043 -16.658 -15.936 1.00 74.88 94 GLU A C 1
ATOM 730 O O . GLU A 1 94 ? -11.970 -16.235 -14.781 1.00 74.88 94 GLU A O 1
ATOM 735 N N . VAL A 1 95 ? -11.585 -15.954 -16.976 1.00 72.94 95 VAL A N 1
ATOM 736 C CA . VAL A 1 95 ? -11.018 -14.606 -16.842 1.00 72.94 95 VAL A CA 1
ATOM 737 C C . VAL A 1 95 ? -12.153 -13.581 -16.664 1.00 72.94 95 VAL A C 1
ATOM 739 O O . VAL A 1 95 ? -13.039 -13.506 -17.533 1.00 72.94 95 VAL A O 1
ATOM 742 N N . PRO A 1 96 ? -12.133 -12.771 -15.584 1.00 78.75 96 PRO A N 1
ATOM 743 C CA . PRO A 1 96 ? -13.127 -11.735 -15.337 1.00 78.75 96 PRO A CA 1
ATOM 744 C C . PRO A 1 96 ? -13.224 -10.713 -16.484 1.00 78.75 96 PRO A C 1
ATOM 746 O O . PRO A 1 96 ? -12.203 -10.393 -17.094 1.00 78.75 96 PRO A O 1
ATOM 749 N N . PRO A 1 97 ? -14.409 -10.122 -16.742 1.00 69.19 97 PRO A N 1
ATOM 750 C CA . PRO A 1 97 ? -14.620 -9.197 -17.861 1.00 69.19 97 PRO A CA 1
ATOM 751 C C . PRO A 1 97 ? -13.668 -7.995 -17.914 1.00 69.19 97 PRO A C 1
ATOM 753 O O . PRO A 1 97 ? -13.323 -7.554 -18.999 1.00 69.19 97 PRO A O 1
ATOM 756 N N . PHE A 1 98 ? -13.210 -7.493 -16.764 1.00 80.50 98 PHE A N 1
ATOM 757 C CA . PHE A 1 98 ? -12.318 -6.330 -16.681 1.00 80.50 98 PHE A CA 1
ATOM 758 C C . PHE A 1 98 ? -10.851 -6.621 -17.059 1.00 80.50 98 PHE A C 1
ATOM 760 O O . PHE A 1 98 ? -10.057 -5.691 -17.106 1.00 80.50 98 PHE A O 1
ATOM 767 N N . LEU A 1 99 ? -10.482 -7.888 -17.295 1.00 72.00 99 LEU A N 1
ATOM 768 C CA . LEU A 1 99 ? -9.145 -8.313 -17.747 1.00 72.00 99 LEU A CA 1
ATOM 769 C C . LEU A 1 99 ? -9.133 -8.764 -19.220 1.00 72.00 99 LEU A C 1
ATOM 771 O O . LEU A 1 99 ? -8.170 -9.392 -19.656 1.00 72.00 99 LEU A O 1
ATOM 775 N N . ARG A 1 100 ? -10.227 -8.538 -19.962 1.00 76.75 100 ARG A N 1
ATOM 776 C CA . ARG A 1 100 ? -10.386 -9.007 -21.349 1.00 76.75 100 ARG A CA 1
ATOM 777 C C . ARG A 1 100 ? -9.922 -8.002 -22.411 1.00 76.75 100 ARG A C 1
ATOM 779 O O . ARG A 1 100 ? -9.858 -8.403 -23.569 1.00 76.75 100 ARG A O 1
ATOM 786 N N . ASP A 1 101 ? -9.583 -6.776 -22.014 1.00 59.78 101 ASP A N 1
ATOM 787 C CA . ASP A 1 101 ? -9.121 -5.691 -22.891 1.00 59.78 101 ASP A CA 1
ATOM 788 C C . ASP A 1 101 ? -7.660 -5.309 -22.612 1.00 59.78 101 ASP A C 1
ATOM 790 O O . ASP A 1 101 ? -7.292 -5.202 -21.417 1.00 59.78 101 ASP A O 1
#

Foldseek 3Di:
DKEAAPPDDPVNQVVVVVVVCVPDDVPDDDDGDYDHDNVHDPDMDDDDDDDDDPPCCVVVVCPPPVVVVVVVVVVPDPDDDDPPPPPPDPVNDDDDPVPPD

pLDDT: mean 76.56, std 18.87, range [42.5, 96.94]

Sequence (101 aa):
NITGPEELGLFEVNEAAQLVQSEADPNANIIFGSVVDQSLVDEVRVTVIATGFEGFELLARTPQRVRRRYESRKRVSSEDTDISNLRVGDSDIEVPPFLRD

Secondary structure (DSSP, 8-state):
-EEE-TT--HHHHHHHHHHHHHHS-TT------EEE-TT-SS--EE-------TTTHHHHT-TTTHHHHHHTTTTS-------TT----GGG----GGG--

Radius of gyration: 20.19 Å; chains: 1; bounding box: 27×52×38 Å